Protein AF-A0A0R2BJM3-F1 (afdb_monomer_lite)

Structure (mmCIF, N/CA/C/O backbone):
data_AF-A0A0R2BJM3-F1
#
_entry.id   AF-A0A0R2BJM3-F1
#
loop_
_atom_site.group_PDB
_atom_site.id
_atom_site.type_symbol
_atom_site.label_atom_id
_atom_site.label_alt_id
_atom_site.label_comp_id
_atom_site.label_asym_id
_atom_site.label_entity_id
_atom_site.label_seq_id
_atom_site.pdbx_PDB_ins_code
_atom_site.Cartn_x
_atom_site.Cartn_y
_atom_site.Cartn_z
_atom_site.occupancy
_atom_site.B_iso_or_equiv
_atom_site.auth_seq_id
_atom_site.auth_comp_id
_atom_site.auth_asym_id
_atom_site.auth_atom_id
_atom_site.pdbx_PDB_model_num
ATOM 1 N N . MET A 1 1 ? -16.079 27.920 -9.001 1.00 35.56 1 MET A N 1
ATOM 2 C CA . MET A 1 1 ? -14.760 27.522 -9.536 1.00 35.56 1 MET A CA 1
ATOM 3 C C . MET A 1 1 ? -14.007 26.820 -8.418 1.00 35.56 1 MET A C 1
ATOM 5 O O . MET A 1 1 ? -13.585 27.477 -7.478 1.00 35.56 1 MET A O 1
ATOM 9 N N . SER A 1 2 ? -13.994 25.488 -8.417 1.00 38.75 2 SER A N 1
ATOM 10 C CA . SER A 1 2 ? -13.500 24.672 -7.300 1.00 38.75 2 SER A CA 1
ATOM 11 C C . SER A 1 2 ? -12.026 24.301 -7.491 1.00 38.75 2 SER A C 1
ATOM 13 O O . SER A 1 2 ? -11.705 23.390 -8.252 1.00 38.75 2 SER A O 1
ATOM 15 N N . ASN A 1 3 ? -11.152 25.007 -6.768 1.00 51.31 3 ASN A N 1
ATOM 16 C CA . ASN A 1 3 ? -9.724 24.721 -6.600 1.00 51.31 3 ASN A CA 1
ATOM 17 C C . ASN A 1 3 ? -9.513 23.460 -5.740 1.00 51.31 3 ASN A C 1
ATOM 19 O O . ASN A 1 3 ? -9.183 23.549 -4.562 1.00 51.31 3 ASN A O 1
ATOM 23 N N . LEU A 1 4 ? -9.723 22.280 -6.327 1.00 46.59 4 LEU A N 1
ATOM 24 C CA . LEU A 1 4 ? -9.503 20.979 -5.673 1.00 46.59 4 LEU A CA 1
ATOM 25 C C . LEU A 1 4 ? -8.197 20.289 -6.095 1.00 46.59 4 LEU A C 1
ATOM 27 O O . LEU A 1 4 ? -8.044 19.085 -5.915 1.00 46.59 4 LEU A O 1
ATOM 31 N N . LYS A 1 5 ? -7.235 21.032 -6.647 1.00 46.34 5 LYS A N 1
ATOM 32 C CA . LYS A 1 5 ? -5.904 20.498 -6.947 1.00 46.34 5 LYS A CA 1
ATOM 33 C C . LYS A 1 5 ? -4.842 21.439 -6.388 1.00 46.34 5 LYS A C 1
ATOM 35 O O . LYS A 1 5 ? -4.556 22.449 -7.018 1.00 46.34 5 LYS A O 1
ATOM 40 N N . PRO A 1 6 ? -4.286 21.159 -5.199 1.00 47.44 6 PRO A N 1
ATOM 41 C CA . PRO A 1 6 ? -3.045 21.790 -4.780 1.00 47.44 6 PRO A CA 1
ATOM 42 C C . PRO A 1 6 ? -1.965 21.472 -5.825 1.00 47.44 6 PRO A C 1
ATOM 44 O O . PRO A 1 6 ? -1.759 20.299 -6.143 1.00 47.44 6 PRO A O 1
ATOM 47 N N . ASP A 1 7 ? -1.275 22.496 -6.334 1.00 49.22 7 ASP A N 1
ATOM 48 C CA . ASP A 1 7 ? -0.231 22.411 -7.379 1.00 49.22 7 ASP A CA 1
ATOM 49 C C . ASP A 1 7 ? 0.940 21.469 -7.045 1.00 49.22 7 ASP A C 1
ATOM 51 O O . ASP A 1 7 ? 1.780 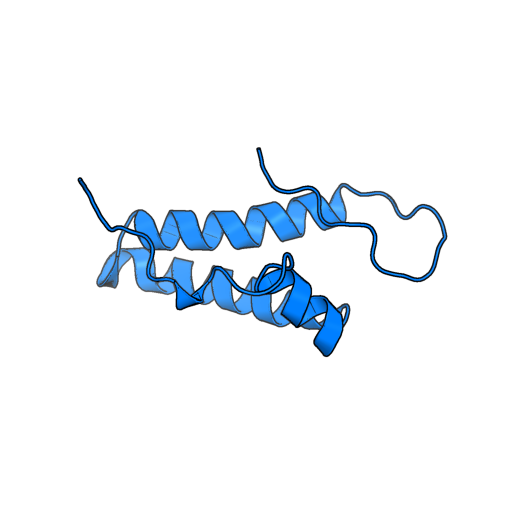21.174 -7.891 1.00 49.22 7 ASP A O 1
ATOM 55 N N . TYR A 1 8 ? 1.000 20.938 -5.824 1.00 48.06 8 TYR A N 1
ATOM 56 C CA . TYR A 1 8 ? 2.099 20.099 -5.359 1.00 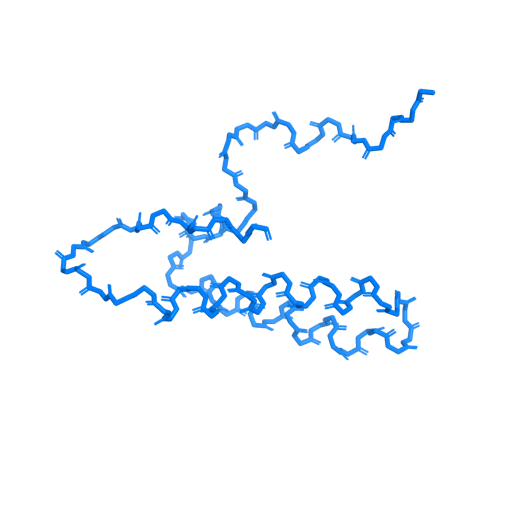48.06 8 TYR A CA 1
ATOM 57 C C . TYR A 1 8 ? 2.224 18.749 -6.095 1.00 48.06 8 TYR A C 1
ATOM 59 O O . TYR A 1 8 ? 3.273 18.118 -6.025 1.00 48.06 8 TYR A O 1
ATOM 67 N N . TYR A 1 9 ? 1.188 18.316 -6.824 1.00 42.19 9 TYR A N 1
ATOM 68 C CA . TYR A 1 9 ? 1.215 17.096 -7.648 1.00 42.19 9 TYR A CA 1
ATOM 69 C C . TYR A 1 9 ? 1.377 17.361 -9.154 1.00 42.19 9 TYR A C 1
ATOM 71 O O . TYR A 1 9 ? 1.315 16.423 -9.942 1.00 42.19 9 TYR A O 1
ATOM 79 N N . ALA A 1 10 ? 1.561 18.615 -9.578 1.00 43.50 10 ALA A N 1
ATOM 80 C CA . ALA A 1 10 ? 1.651 18.981 -10.995 1.00 43.50 10 ALA A CA 1
ATOM 81 C C . ALA A 1 10 ? 3.081 18.911 -11.568 1.00 43.50 10 ALA A C 1
ATOM 83 O O . ALA A 1 10 ? 3.338 19.437 -12.651 1.00 43.50 10 ALA A O 1
ATOM 84 N N . THR A 1 11 ? 4.023 18.282 -10.862 1.00 42.28 11 THR A N 1
ATOM 85 C CA . THR A 1 11 ? 5.451 18.394 -11.180 1.00 42.28 11 THR A CA 1
ATOM 86 C C . THR A 1 11 ? 6.032 17.032 -11.547 1.00 42.28 11 THR A C 1
ATOM 88 O O . THR A 1 11 ? 6.152 16.159 -10.696 1.00 42.28 11 THR A O 1
ATOM 91 N N . SER A 1 12 ? 6.431 16.908 -12.819 1.00 44.53 12 SER A N 1
ATOM 92 C CA . SER A 1 12 ? 6.985 15.732 -13.516 1.00 44.53 12 SER A CA 1
ATOM 93 C C . SER A 1 12 ? 5.990 14.588 -13.725 1.00 44.53 12 SER A C 1
ATOM 95 O O . SER A 1 12 ? 5.361 14.126 -12.789 1.00 44.53 12 SER A O 1
ATOM 97 N N . GLY A 1 13 ? 5.805 14.163 -14.976 1.00 52.41 13 GLY A N 1
ATOM 98 C CA . GLY A 1 13 ? 4.766 13.223 -15.408 1.00 52.41 13 GLY A CA 1
ATOM 99 C C . GLY A 1 13 ? 4.902 11.776 -14.925 1.00 52.41 13 GLY A C 1
ATOM 100 O O . GLY A 1 13 ? 4.440 10.899 -15.644 1.00 52.41 13 GLY A O 1
ATOM 101 N N . SER A 1 14 ? 5.512 11.537 -13.761 1.00 58.62 14 SER A N 1
ATOM 102 C CA . SER A 1 14 ? 5.530 10.243 -13.086 1.00 58.62 14 SER A CA 1
ATOM 103 C C . SER A 1 14 ? 4.774 10.291 -11.760 1.00 58.62 14 SER A C 1
ATOM 105 O O . SER A 1 14 ? 4.898 11.232 -10.972 1.00 58.62 14 SER A O 1
ATOM 107 N N . ASP A 1 15 ? 3.935 9.287 -11.511 1.00 80.06 15 ASP A N 1
ATOM 108 C CA . ASP A 1 15 ? 3.162 9.232 -10.270 1.00 80.06 15 ASP A CA 1
ATOM 109 C C . ASP A 1 15 ? 3.991 8.720 -9.074 1.00 80.06 15 ASP A C 1
ATOM 111 O O . ASP A 1 15 ? 5.108 8.223 -9.208 1.00 80.06 15 ASP A O 1
ATOM 115 N N . LEU A 1 16 ? 3.451 8.851 -7.855 1.00 85.31 16 LEU A N 1
ATOM 116 C CA . LEU A 1 16 ? 4.154 8.455 -6.626 1.00 85.31 16 LEU A CA 1
ATOM 117 C C . LEU A 1 16 ? 4.579 6.976 -6.625 1.00 85.31 16 LEU A C 1
ATOM 119 O O . LEU A 1 16 ? 5.591 6.62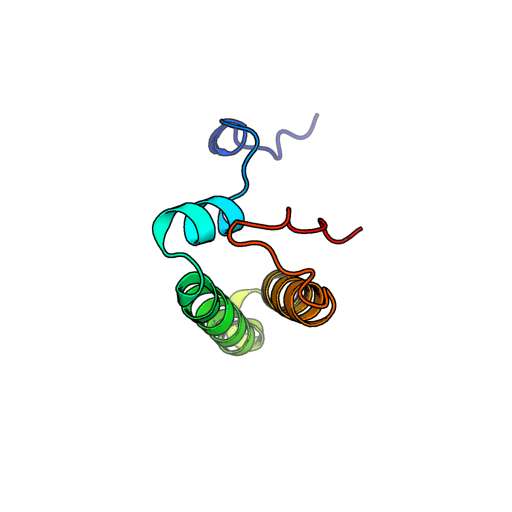7 -6.022 1.00 85.31 16 LEU A O 1
ATOM 123 N N . ILE A 1 17 ? 3.794 6.109 -7.263 1.00 87.38 17 ILE A N 1
ATOM 124 C CA . ILE A 1 17 ? 4.061 4.675 -7.309 1.00 87.38 17 ILE A CA 1
ATOM 125 C C . ILE A 1 17 ? 5.185 4.410 -8.307 1.00 87.38 17 ILE A C 1
ATOM 127 O O . ILE A 1 17 ? 6.110 3.680 -7.968 1.00 87.38 17 ILE A O 1
ATOM 131 N N . GLU A 1 18 ? 5.170 5.052 -9.474 1.00 86.75 18 GLU A N 1
ATOM 132 C CA . GLU A 1 18 ? 6.291 5.025 -10.422 1.00 86.75 18 GLU A CA 1
ATOM 133 C C . GLU A 1 18 ? 7.587 5.498 -9.761 1.00 86.75 18 GLU A C 1
ATOM 135 O O . GLU A 1 18 ? 8.589 4.792 -9.822 1.00 86.75 18 GLU A O 1
ATOM 140 N N . HIS A 1 19 ? 7.547 6.591 -8.994 1.00 88.06 19 HIS A N 1
ATOM 141 C CA . HIS A 1 19 ? 8.708 7.044 -8.225 1.00 88.06 19 HIS A CA 1
ATOM 142 C C . HIS A 1 19 ? 9.223 5.987 -7.228 1.00 88.06 19 HIS A C 1
ATOM 144 O O . HIS A 1 19 ? 10.432 5.835 -7.036 1.00 88.06 19 HIS A O 1
ATOM 150 N N . TRP A 1 20 ? 8.331 5.242 -6.567 1.00 90.19 20 TRP A N 1
ATOM 151 C CA . TRP A 1 20 ? 8.735 4.151 -5.674 1.00 90.19 20 TRP A CA 1
ATOM 152 C C . TRP A 1 20 ? 9.394 3.003 -6.430 1.00 90.19 20 TRP A C 1
ATOM 154 O O . TRP A 1 20 ? 10.364 2.432 -5.930 1.00 90.19 20 TRP A O 1
ATOM 164 N N . TYR A 1 21 ? 8.900 2.683 -7.623 1.00 87.94 21 TYR A N 1
ATOM 165 C CA . TYR A 1 21 ? 9.507 1.680 -8.487 1.00 87.94 21 TYR A CA 1
ATOM 166 C C . TYR A 1 21 ? 10.868 2.130 -9.011 1.00 87.94 21 TYR A C 1
ATOM 168 O O . TYR A 1 21 ? 11.810 1.353 -8.918 1.00 87.94 21 TYR A O 1
ATOM 176 N N . ASP A 1 22 ? 11.019 3.378 -9.442 1.00 87.38 22 ASP A N 1
ATOM 177 C CA . ASP A 1 22 ? 12.315 3.921 -9.864 1.00 87.38 22 ASP A CA 1
ATOM 178 C C . ASP A 1 22 ? 13.350 3.843 -8.736 1.00 87.38 22 ASP A C 1
ATOM 180 O O . ASP A 1 22 ? 14.515 3.504 -8.949 1.00 87.38 22 ASP A O 1
ATOM 184 N N . LYS A 1 23 ? 12.919 4.136 -7.504 1.00 90.19 23 LYS A N 1
ATOM 185 C CA . LYS A 1 23 ? 13.803 4.191 -6.338 1.00 90.19 23 LYS A CA 1
ATOM 186 C C . LYS A 1 23 ? 14.134 2.821 -5.745 1.00 90.19 23 LYS A C 1
ATOM 188 O O . LYS A 1 23 ? 15.246 2.625 -5.257 1.00 90.19 23 LYS A O 1
ATOM 193 N N . TRP A 1 24 ? 13.173 1.900 -5.714 1.00 88.19 24 TRP A N 1
ATOM 194 C CA . TRP A 1 24 ? 13.274 0.643 -4.959 1.00 88.19 24 TRP A CA 1
ATOM 195 C C . TRP A 1 24 ? 13.010 -0.617 -5.790 1.00 88.19 24 TRP A C 1
ATOM 197 O O . TRP A 1 24 ? 13.053 -1.728 -5.254 1.00 88.19 24 TRP A O 1
ATOM 207 N N . GLY A 1 25 ? 12.757 -0.481 -7.090 1.00 88.50 25 GLY A N 1
ATOM 208 C CA . GLY A 1 25 ? 12.488 -1.590 -7.998 1.00 88.50 25 GLY A CA 1
ATOM 209 C C . GLY A 1 25 ? 11.344 -2.475 -7.510 1.00 88.50 25 GLY A C 1
ATOM 210 O O . GLY A 1 25 ? 10.317 -2.001 -7.026 1.00 88.50 25 GLY A O 1
ATOM 211 N N . LYS A 1 26 ? 11.533 -3.797 -7.593 1.00 87.31 26 LYS A N 1
ATOM 212 C CA . LYS A 1 26 ? 10.524 -4.789 -7.174 1.00 87.31 26 LYS A CA 1
ATOM 213 C C . LYS A 1 26 ? 10.147 -4.698 -5.688 1.00 87.31 26 LYS A C 1
ATOM 215 O O . LYS A 1 26 ? 9.069 -5.151 -5.322 1.00 87.31 26 LYS A O 1
ATOM 220 N N . SER A 1 27 ? 10.982 -4.092 -4.841 1.00 90.38 27 SER A N 1
ATOM 221 C CA . SER A 1 27 ? 10.675 -3.915 -3.415 1.00 90.38 27 SER A CA 1
ATOM 222 C C . SER A 1 27 ? 9.554 -2.899 -3.164 1.00 90.38 27 SER A C 1
ATOM 224 O O . SER A 1 27 ? 8.980 -2.895 -2.076 1.00 90.38 27 SER A O 1
ATOM 226 N N . ALA A 1 28 ? 9.191 -2.072 -4.152 1.00 92.75 28 ALA A N 1
ATOM 227 C CA . ALA A 1 28 ? 8.034 -1.179 -4.064 1.00 92.75 28 ALA A CA 1
ATOM 228 C C . ALA A 1 28 ? 6.709 -1.940 -3.841 1.00 92.75 28 ALA A C 1
ATOM 230 O O . ALA A 1 28 ? 5.794 -1.397 -3.220 1.00 92.75 28 ALA A O 1
ATOM 231 N N . ASP A 1 29 ? 6.629 -3.216 -4.243 1.00 93.44 29 ASP A N 1
ATOM 232 C CA . ASP A 1 29 ? 5.465 -4.083 -4.009 1.00 93.44 29 ASP A CA 1
ATOM 233 C C . ASP A 1 29 ? 5.153 -4.198 -2.510 1.00 93.44 29 ASP A C 1
ATOM 235 O O . ASP A 1 29 ? 3.990 -4.171 -2.112 1.00 93.44 29 ASP A O 1
ATOM 239 N N . ILE A 1 30 ? 6.185 -4.229 -1.658 1.00 95.69 30 ILE A N 1
ATOM 240 C CA . ILE A 1 30 ? 6.037 -4.291 -0.196 1.00 95.69 30 ILE A CA 1
ATOM 241 C C . ILE A 1 30 ? 5.353 -3.021 0.324 1.00 95.69 30 ILE A C 1
ATOM 243 O O . ILE A 1 30 ? 4.452 -3.088 1.159 1.00 95.69 30 ILE A O 1
ATOM 247 N N . ILE A 1 31 ? 5.738 -1.855 -0.203 1.00 94.69 31 ILE A N 1
ATOM 248 C CA . ILE A 1 31 ? 5.154 -0.561 0.176 1.00 94.69 31 ILE A CA 1
ATOM 249 C C . ILE A 1 31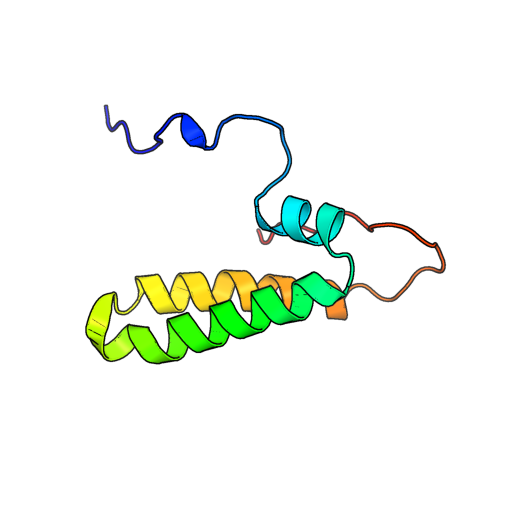 ? 3.688 -0.490 -0.264 1.00 94.69 31 ILE A C 1
ATOM 251 O O . ILE A 1 31 ? 2.840 0.038 0.461 1.00 94.69 31 ILE A O 1
ATOM 255 N N . MET A 1 32 ? 3.367 -1.033 -1.438 1.00 95.25 32 MET A N 1
ATOM 256 C CA . MET A 1 32 ? 1.991 -1.111 -1.922 1.00 95.25 32 MET A CA 1
ATOM 257 C C . MET A 1 32 ? 1.126 -2.014 -1.038 1.00 95.25 32 MET A C 1
ATOM 259 O O . MET A 1 32 ? 0.045 -1.591 -0.632 1.00 95.25 32 MET A O 1
ATOM 263 N N . VAL A 1 33 ? 1.614 -3.209 -0.688 1.00 97.31 33 VAL A N 1
ATOM 264 C CA . VAL A 1 33 ? 0.917 -4.143 0.213 1.00 97.31 33 VAL A CA 1
ATOM 265 C C . VAL A 1 33 ? 0.669 -3.501 1.579 1.00 97.31 33 VAL A C 1
ATOM 267 O O . VAL A 1 33 ? -0.466 -3.504 2.053 1.00 97.31 33 VAL A O 1
ATOM 270 N N . ALA A 1 34 ? 1.681 -2.850 2.157 1.00 97.69 34 ALA A N 1
ATOM 271 C CA . ALA A 1 34 ? 1.540 -2.147 3.431 1.00 97.69 34 ALA A CA 1
ATOM 272 C C . ALA A 1 34 ? 0.491 -1.019 3.372 1.00 97.69 34 ALA A C 1
ATOM 274 O O . ALA A 1 34 ? -0.221 -0.771 4.344 1.00 97.69 34 ALA A O 1
ATOM 275 N N . ASN A 1 35 ? 0.355 -0.329 2.232 1.00 97.69 35 ASN A N 1
ATOM 276 C CA . ASN A 1 35 ? -0.707 0.664 2.061 1.00 97.69 35 ASN A CA 1
ATOM 277 C C . ASN A 1 35 ? -2.094 0.019 1.964 1.00 97.69 35 ASN A C 1
ATOM 279 O O . ASN A 1 35 ? -3.024 0.551 2.565 1.00 97.69 35 ASN A O 1
ATOM 283 N N . VAL A 1 36 ? -2.246 -1.107 1.255 1.00 98.25 36 VAL A N 1
ATOM 284 C CA . VAL A 1 36 ? -3.518 -1.852 1.218 1.00 98.25 36 VAL A CA 1
ATOM 285 C C . VAL A 1 36 ? -3.958 -2.210 2.637 1.00 98.25 36 VAL A C 1
ATOM 287 O O . VAL A 1 36 ? -5.058 -1.833 3.035 1.00 98.25 36 VAL A O 1
ATOM 290 N N . GLU A 1 37 ? -3.087 -2.858 3.412 1.00 98.50 37 GLU A N 1
ATOM 291 C CA . GLU A 1 37 ? -3.363 -3.267 4.796 1.00 98.50 37 GLU A CA 1
ATOM 292 C C . GLU A 1 37 ? -3.750 -2.070 5.670 1.00 98.50 37 GLU A C 1
ATOM 294 O O . GLU A 1 37 ? -4.849 -2.032 6.221 1.00 98.50 37 GLU A O 1
ATOM 299 N N . LYS A 1 38 ? -2.925 -1.017 5.672 1.00 98.06 38 LYS A N 1
ATOM 300 C CA . LYS A 1 38 ? -3.191 0.234 6.398 1.00 98.06 38 LYS A CA 1
ATOM 301 C C . LYS A 1 38 ? -4.583 0.805 6.120 1.00 98.06 38 LYS A C 1
ATOM 303 O O . LYS A 1 38 ? -5.220 1.350 7.022 1.00 98.06 38 LYS A O 1
ATOM 308 N N . TYR A 1 39 ? -5.042 0.779 4.869 1.00 98.50 39 TYR A N 1
ATOM 309 C CA . TYR A 1 39 ? -6.354 1.322 4.516 1.00 98.50 39 TYR A CA 1
ATOM 310 C C . TYR A 1 39 ? -7.504 0.364 4.861 1.00 98.50 39 TYR A C 1
ATOM 312 O O . TYR A 1 39 ? -8.577 0.829 5.248 1.00 98.50 39 TYR A O 1
ATOM 320 N N . LEU A 1 40 ? -7.277 -0.951 4.805 1.00 98.06 40 LEU A N 1
ATOM 321 C CA . LEU A 1 40 ? -8.228 -1.963 5.277 1.00 98.06 40 LEU A CA 1
ATOM 322 C C . LEU A 1 40 ? -8.369 -2.001 6.806 1.00 98.06 40 LEU A C 1
ATOM 324 O O . LEU A 1 40 ? -9.425 -2.370 7.308 1.00 98.06 40 LEU A O 1
ATOM 328 N N . GLU A 1 41 ? -7.356 -1.593 7.562 1.00 98.00 41 GLU A N 1
ATOM 329 C CA . GLU A 1 41 ? -7.480 -1.435 9.016 1.00 98.00 41 GLU A CA 1
ATOM 330 C C . GLU A 1 41 ? -8.252 -0.159 9.370 1.00 98.00 41 GLU A C 1
ATOM 332 O O . GLU A 1 41 ? -9.126 -0.152 10.233 1.00 98.00 41 GLU A O 1
ATOM 337 N N . ARG A 1 42 ? -7.980 0.938 8.655 1.00 98.12 42 ARG A N 1
ATOM 338 C CA . ARG A 1 42 ? -8.525 2.259 8.986 1.00 98.12 42 ARG A CA 1
ATOM 339 C C . ARG A 1 42 ? -9.956 2.510 8.529 1.00 98.12 42 ARG A C 1
ATOM 341 O O . ARG A 1 42 ? -10.591 3.413 9.077 1.00 98.12 42 ARG A O 1
ATOM 348 N N . TYR A 1 43 ? -10.471 1.796 7.523 1.00 98.19 43 TYR A N 1
ATOM 349 C CA . TYR A 1 43 ? -11.724 2.211 6.876 1.00 98.19 43 TYR A CA 1
ATOM 350 C C . TYR A 1 43 ? -12.908 2.278 7.848 1.00 98.19 43 TYR A C 1
ATOM 352 O O . TYR A 1 43 ? -13.705 3.205 7.759 1.00 98.19 43 TYR A O 1
ATOM 360 N N . LYS A 1 44 ? -13.014 1.355 8.811 1.00 95.69 44 LYS A N 1
ATOM 361 C CA . LYS A 1 44 ? -14.123 1.361 9.781 1.00 95.69 44 LYS A CA 1
ATOM 362 C C . LYS A 1 44 ? -14.052 2.531 10.761 1.00 95.69 44 LYS A C 1
ATOM 364 O O . LYS A 1 44 ? -15.090 2.989 11.222 1.00 95.69 44 LYS A O 1
ATOM 369 N N . GLU A 1 45 ? -12.845 2.993 11.074 1.00 97.19 45 GLU A N 1
ATOM 370 C CA . GLU A 1 45 ? -12.588 3.900 12.199 1.00 97.19 45 GLU A CA 1
ATOM 371 C C . GLU A 1 45 ? -12.243 5.329 11.768 1.00 97.19 45 GLU A C 1
ATOM 373 O O . GLU A 1 45 ? -12.286 6.240 12.592 1.00 97.19 45 GLU A O 1
ATOM 378 N N . LYS A 1 46 ? -11.880 5.543 10.495 1.0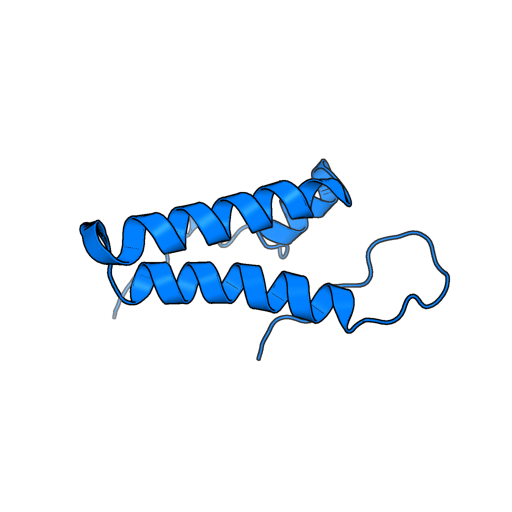0 95.50 46 LYS A N 1
ATOM 379 C CA . LYS A 1 46 ? -11.367 6.836 10.026 1.00 95.50 46 LYS A CA 1
ATOM 380 C C . LYS A 1 46 ? -12.117 7.416 8.832 1.00 95.50 46 LYS A C 1
ATOM 382 O O . LYS A 1 46 ? -12.868 8.365 9.015 1.00 95.50 46 LYS A O 1
ATOM 387 N N . ASN A 1 47 ? -11.911 6.891 7.620 1.00 96.06 47 ASN A N 1
ATOM 388 C CA . ASN A 1 47 ? -12.430 7.539 6.402 1.00 96.06 47 ASN A CA 1
ATOM 389 C C . ASN A 1 47 ? -13.432 6.694 5.596 1.00 96.06 47 ASN A C 1
ATOM 391 O O . ASN A 1 47 ? -13.801 7.081 4.486 1.00 96.06 47 ASN A O 1
ATOM 395 N N . GLY A 1 48 ? -13.870 5.537 6.101 1.00 97.50 48 GLY A N 1
ATOM 396 C CA . GLY A 1 48 ? -14.888 4.726 5.432 1.00 97.50 48 GLY A CA 1
ATOM 397 C C . GLY A 1 48 ? -14.511 4.363 3.997 1.00 97.50 48 GLY A C 1
ATOM 398 O O . GLY A 1 48 ? -13.419 3.869 3.710 1.00 97.50 48 GLY A O 1
ATOM 399 N N . MET A 1 49 ? -15.437 4.653 3.086 1.00 97.62 49 MET A N 1
ATOM 400 C CA . MET A 1 49 ? -15.318 4.366 1.657 1.00 97.62 49 MET A CA 1
ATOM 401 C C . MET A 1 49 ? -14.053 4.951 1.013 1.00 97.62 49 MET A C 1
ATOM 403 O O . MET A 1 49 ? -13.490 4.327 0.118 1.00 97.62 49 MET A O 1
ATOM 407 N N . GLU A 1 50 ? -13.573 6.112 1.464 1.00 97.44 50 GLU A N 1
ATOM 408 C CA . GLU A 1 50 ? -12.380 6.736 0.880 1.00 97.44 50 GLU A CA 1
ATOM 409 C C . GLU A 1 50 ? -11.122 5.882 1.112 1.00 97.44 50 GLU A C 1
ATOM 411 O O . GLU A 1 50 ? -10.303 5.716 0.207 1.00 97.44 50 GLU A O 1
ATOM 416 N N . ASP A 1 51 ? -10.970 5.291 2.303 1.00 98.31 51 ASP A N 1
ATOM 417 C CA . ASP A 1 51 ? -9.843 4.395 2.581 1.00 98.31 51 ASP A CA 1
ATOM 418 C C . ASP A 1 51 ? -9.990 3.087 1.769 1.00 98.31 51 ASP A C 1
ATOM 420 O O . ASP A 1 51 ? -9.010 2.622 1.188 1.00 98.31 51 ASP A O 1
ATOM 424 N N . LEU A 1 52 ? -11.208 2.555 1.588 1.00 98.19 52 LEU A N 1
ATOM 425 C CA . LEU A 1 52 ? -11.436 1.399 0.701 1.00 98.19 52 LEU A CA 1
ATOM 426 C C . LEU A 1 52 ? -11.056 1.689 -0.760 1.00 98.19 52 LEU A C 1
ATOM 428 O O . LEU A 1 52 ? -10.437 0.850 -1.414 1.00 98.19 52 LEU A O 1
ATOM 432 N N . GLN A 1 53 ? -11.378 2.878 -1.273 1.00 97.69 53 GLN A N 1
ATOM 433 C CA . GLN A 1 53 ? -10.977 3.294 -2.619 1.00 97.69 53 GLN A CA 1
ATOM 434 C C . GLN A 1 53 ? -9.454 3.402 -2.745 1.00 97.69 53 GLN A C 1
ATOM 436 O O . GLN A 1 53 ? -8.892 2.943 -3.736 1.00 97.69 53 GLN A O 1
ATOM 441 N N . LYS A 1 54 ? -8.766 3.931 -1.725 1.00 95.25 54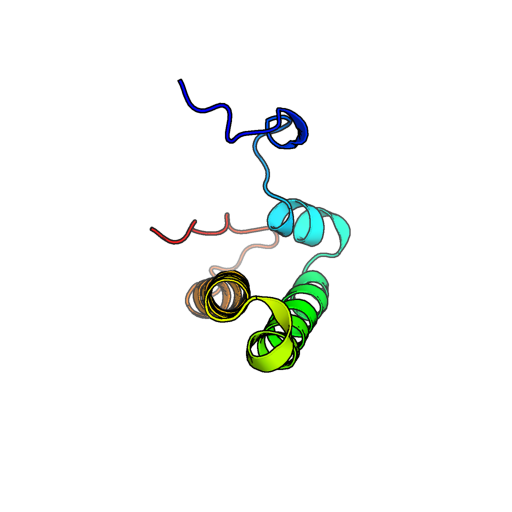 LYS A N 1
ATOM 442 C CA . LYS A 1 54 ? -7.296 3.960 -1.699 1.00 95.25 54 LYS A CA 1
ATOM 443 C C . LYS A 1 54 ? -6.706 2.553 -1.700 1.00 95.25 54 LYS A C 1
ATOM 445 O O . LYS A 1 54 ? -5.804 2.298 -2.491 1.00 95.25 54 LYS A O 1
ATOM 450 N N . ALA A 1 55 ? -7.225 1.642 -0.873 1.00 97.62 55 ALA A N 1
ATOM 451 C CA . ALA A 1 55 ? -6.807 0.239 -0.869 1.00 97.62 55 ALA A CA 1
ATOM 452 C C . ALA A 1 55 ? -6.974 -0.395 -2.259 1.00 97.62 55 ALA A C 1
ATOM 454 O O . ALA A 1 55 ? -6.039 -1.013 -2.771 1.00 97.62 55 ALA A O 1
ATOM 455 N N . LYS A 1 56 ? -8.129 -0.167 -2.900 1.00 95.94 56 LYS A N 1
ATOM 456 C CA . LYS A 1 56 ? -8.412 -0.637 -4.260 1.00 95.94 56 LYS A CA 1
ATOM 457 C C . LYS A 1 56 ? -7.382 -0.124 -5.268 1.00 95.94 56 LYS A C 1
ATOM 459 O O . LYS A 1 56 ? -6.877 -0.924 -6.041 1.00 95.94 56 LYS A O 1
ATOM 464 N N . THR A 1 57 ? -6.996 1.153 -5.220 1.00 94.44 57 THR A N 1
ATOM 465 C CA . THR A 1 57 ? -5.981 1.714 -6.133 1.00 94.44 57 THR A CA 1
ATOM 466 C C . THR A 1 57 ? -4.651 0.957 -6.080 1.00 94.44 57 THR A C 1
ATOM 468 O O . THR A 1 57 ? -4.072 0.661 -7.125 1.00 94.44 57 THR A O 1
ATOM 471 N N . TYR A 1 58 ? -4.151 0.627 -4.883 1.00 95.12 58 TYR A N 1
ATOM 472 C CA . TYR A 1 58 ? -2.908 -0.145 -4.756 1.00 95.12 58 TYR A CA 1
ATOM 473 C C . TYR A 1 58 ? -3.102 -1.598 -5.201 1.00 95.12 58 TYR A C 1
ATOM 475 O O . TYR A 1 58 ? -2.257 -2.136 -5.916 1.00 95.12 58 TYR A O 1
ATOM 483 N N . LEU A 1 59 ? -4.221 -2.221 -4.823 1.00 95.88 59 LEU A N 1
ATOM 484 C CA . LEU A 1 59 ? -4.524 -3.602 -5.188 1.00 95.88 59 LEU A CA 1
ATOM 485 C C . LEU A 1 59 ? -4.673 -3.779 -6.707 1.00 95.88 59 LEU A C 1
ATOM 487 O O . LEU A 1 59 ? -4.073 -4.691 -7.270 1.00 95.88 59 LEU A O 1
ATOM 491 N N . ASP A 1 60 ? -5.398 -2.885 -7.378 1.00 92.44 60 ASP A N 1
ATOM 492 C CA . ASP A 1 60 ? -5.586 -2.906 -8.833 1.00 92.44 60 ASP A CA 1
ATOM 493 C C . ASP A 1 60 ? -4.246 -2.837 -9.571 1.00 92.44 60 ASP A C 1
ATOM 495 O O . ASP A 1 60 ? -4.042 -3.537 -10.558 1.00 92.44 60 ASP A O 1
ATOM 499 N N . ARG A 1 61 ? -3.300 -2.029 -9.080 1.00 89.50 61 ARG A N 1
ATOM 500 C CA . ARG A 1 61 ? -1.965 -1.923 -9.681 1.00 89.50 61 ARG A CA 1
ATOM 501 C C . ARG A 1 61 ? -1.123 -3.178 -9.480 1.00 89.50 61 ARG A C 1
ATOM 503 O O . ARG A 1 61 ? -0.421 -3.582 -10.404 1.00 89.50 61 ARG A O 1
ATOM 510 N N . LEU A 1 62 ? -1.205 -3.811 -8.306 1.00 91.81 62 LEU A N 1
ATOM 511 C CA . LEU A 1 62 ? -0.569 -5.112 -8.078 1.00 91.81 62 LEU A CA 1
ATOM 512 C C . LEU A 1 62 ? -1.162 -6.173 -9.015 1.00 91.81 62 LEU A C 1
ATOM 514 O O . LEU A 1 62 ? -0.409 -6.919 -9.633 1.00 91.81 62 LEU A O 1
ATOM 518 N N . ILE A 1 63 ? -2.489 -6.201 -9.180 1.00 90.06 63 ILE A N 1
ATOM 519 C CA . ILE A 1 63 ? -3.177 -7.107 -10.111 1.00 90.06 63 ILE A CA 1
ATOM 520 C C . ILE A 1 63 ? -2.730 -6.848 -11.553 1.00 90.06 63 ILE A C 1
ATOM 522 O O . ILE A 1 63 ? -2.338 -7.789 -12.239 1.00 90.06 63 ILE A O 1
ATOM 526 N N . ALA A 1 64 ? -2.736 -5.590 -12.001 1.00 87.19 64 ALA A N 1
ATOM 527 C CA . ALA A 1 64 ? -2.315 -5.215 -13.348 1.00 87.19 64 ALA A CA 1
ATOM 528 C C . ALA A 1 64 ? -0.886 -5.693 -13.640 1.00 87.19 64 ALA A C 1
ATOM 530 O O . ALA A 1 64 ? -0.631 -6.272 -14.692 1.00 87.19 64 ALA A O 1
ATOM 531 N N . LYS A 1 65 ? 0.027 -5.547 -12.675 1.00 85.19 65 LYS A N 1
ATOM 532 C CA . LYS A 1 65 ? 1.406 -6.035 -12.786 1.00 85.19 65 LYS A CA 1
ATOM 533 C C . LYS A 1 65 ? 1.497 -7.560 -12.926 1.00 85.19 65 LYS A C 1
ATOM 535 O O . LYS A 1 65 ? 2.345 -8.035 -13.668 1.00 85.19 65 LYS A O 1
ATOM 540 N N . GLN A 1 66 ? 0.642 -8.323 -12.242 1.00 84.25 66 GLN A N 1
ATOM 541 C CA . GLN A 1 66 ? 0.605 -9.790 -12.370 1.00 84.25 66 GLN A CA 1
ATOM 542 C C . GLN A 1 66 ? -0.030 -10.257 -13.688 1.00 84.25 66 GLN A C 1
ATOM 544 O O . GLN A 1 66 ? 0.299 -11.329 -14.186 1.00 84.25 66 GLN A O 1
ATOM 549 N N . GLN A 1 67 ? -0.952 -9.469 -14.249 1.00 77.56 67 GLN A N 1
ATOM 550 C CA . GLN A 1 67 ? -1.608 -9.767 -15.525 1.00 77.56 67 GLN A CA 1
ATOM 551 C C . GLN A 1 67 ? -0.721 -9.461 -16.740 1.00 77.56 67 GLN A C 1
ATOM 553 O O . GLN A 1 67 ? -0.952 -10.013 -17.816 1.00 77.56 67 GLN A O 1
ATOM 558 N N . VAL A 1 68 ? 0.298 -8.611 -16.584 1.00 69.62 68 VAL A N 1
ATOM 559 C CA . VAL A 1 68 ? 1.333 -8.402 -17.600 1.00 69.62 68 VAL A CA 1
ATOM 560 C C . VAL A 1 68 ? 2.306 -9.585 -17.555 1.00 69.62 68 VAL A C 1
ATOM 562 O O . VAL A 1 68 ? 3.205 -9.653 -16.720 1.00 69.62 68 VAL A O 1
ATOM 565 N N . THR A 1 69 ? 2.111 -10.544 -18.461 1.00 46.88 69 THR A N 1
ATOM 566 C CA . THR A 1 69 ? 3.051 -11.646 -18.712 1.00 46.88 69 THR A CA 1
ATOM 567 C C . THR A 1 69 ? 4.440 -11.078 -19.040 1.00 46.88 69 THR A C 1
ATOM 569 O O . THR A 1 69 ? 4.517 -10.151 -19.848 1.00 46.88 69 THR A O 1
ATOM 572 N N . PRO A 1 70 ? 5.545 -11.610 -18.481 1.00 46.72 70 PRO A N 1
ATOM 573 C CA . PRO A 1 70 ? 6.882 -11.116 -18.786 1.00 46.72 70 PRO A CA 1
ATOM 574 C C . PRO A 1 70 ? 7.227 -11.422 -20.250 1.00 46.72 70 PRO A C 1
ATOM 576 O O . PRO A 1 70 ? 7.618 -12.536 -20.590 1.00 46.72 70 PRO A O 1
ATOM 579 N N . SER A 1 71 ? 7.097 -10.434 -21.136 1.00 48.62 71 SER A N 1
ATOM 580 C CA . SER A 1 71 ? 7.964 -10.380 -22.309 1.00 48.62 71 SER A CA 1
ATOM 581 C C . SER A 1 71 ? 9.372 -10.143 -21.783 1.00 48.62 71 SER A C 1
ATOM 583 O O . SER A 1 71 ? 9.581 -9.191 -21.035 1.00 48.62 71 SER A O 1
ATOM 585 N N . ASN A 1 72 ? 10.288 -11.051 -22.111 1.00 45.16 72 ASN A N 1
ATOM 586 C CA . ASN A 1 72 ? 11.694 -11.004 -21.724 1.00 45.16 72 ASN A CA 1
ATOM 587 C C . ASN A 1 72 ? 12.308 -9.646 -22.094 1.00 45.16 72 ASN A C 1
ATOM 589 O O . ASN A 1 72 ? 12.724 -9.474 -23.232 1.00 45.16 72 ASN A O 1
ATOM 593 N N . ASP A 1 73 ? 12.328 -8.698 -21.163 1.00 45.38 73 ASP A N 1
ATOM 594 C CA . ASP A 1 73 ? 13.297 -7.611 -21.134 1.00 45.38 73 ASP A CA 1
ATOM 595 C C . ASP A 1 73 ? 13.258 -6.904 -19.776 1.00 45.38 73 ASP A C 1
ATOM 597 O O . ASP A 1 73 ? 12.288 -6.924 -19.018 1.00 45.38 73 ASP A O 1
ATOM 601 N N . ASP A 1 74 ? 14.392 -6.334 -19.458 1.00 47.22 74 ASP A N 1
ATOM 602 C CA . ASP A 1 74 ? 15.015 -6.072 -18.175 1.00 47.22 74 ASP A CA 1
ATOM 603 C C . ASP A 1 74 ? 14.767 -4.669 -17.595 1.00 47.22 74 ASP A C 1
ATOM 605 O O . ASP A 1 74 ? 15.553 -4.182 -16.783 1.00 47.22 74 ASP A O 1
ATOM 609 N N . GLY A 1 75 ? 13.647 -4.014 -17.896 1.00 48.91 75 GLY A N 1
ATOM 610 C CA . GLY A 1 75 ? 13.424 -2.679 -17.341 1.00 48.91 75 GLY A CA 1
ATOM 611 C C . GLY A 1 75 ? 12.026 -2.139 -17.548 1.00 48.91 75 GLY A C 1
ATOM 612 O O . GLY A 1 75 ? 11.664 -1.766 -18.653 1.00 48.91 75 GLY A O 1
ATOM 613 N N . TYR A 1 76 ? 11.273 -2.052 -16.449 1.00 49.12 76 TYR A N 1
ATOM 614 C CA . TYR A 1 76 ? 10.112 -1.174 -16.271 1.00 49.12 76 TYR A CA 1
ATOM 615 C C . TYR A 1 76 ? 9.160 -1.074 -17.475 1.00 49.12 76 TYR A C 1
ATOM 617 O O . TYR A 1 76 ? 9.070 -0.051 -18.154 1.00 49.12 76 TYR A O 1
ATOM 625 N N . THR A 1 77 ? 8.364 -2.122 -17.695 1.00 48.62 77 THR A N 1
ATOM 626 C CA . THR A 1 77 ? 7.156 -2.006 -18.519 1.00 48.62 77 THR A CA 1
ATOM 627 C C . THR A 1 77 ? 6.204 -1.005 -17.864 1.00 48.62 77 THR A C 1
ATOM 629 O O . THR A 1 77 ? 5.744 -1.235 -16.745 1.00 48.62 77 THR A O 1
ATOM 632 N N . GLN A 1 78 ? 5.949 0.100 -18.568 1.00 49.47 78 GLN A N 1
ATOM 633 C CA . GLN A 1 78 ? 5.016 1.176 -18.221 1.00 49.47 78 GLN A CA 1
ATOM 634 C C . GLN A 1 78 ? 3.743 0.626 -17.560 1.00 49.47 78 GLN A C 1
ATOM 636 O O . GLN A 1 78 ? 3.064 -0.225 -18.139 1.00 49.47 78 GLN A O 1
ATOM 641 N N . PHE A 1 79 ? 3.429 1.099 -16.348 1.00 54.47 79 PHE A N 1
ATOM 642 C CA . PHE A 1 79 ? 2.223 0.688 -15.634 1.00 54.47 79 PHE A CA 1
ATOM 643 C C . PHE A 1 79 ? 0.998 1.096 -16.456 1.00 54.47 79 PHE A C 1
ATOM 645 O O . PHE A 1 79 ? 0.801 2.289 -16.690 1.00 54.47 79 PHE A O 1
ATOM 652 N N . PRO A 1 80 ? 0.137 0.159 -16.889 1.00 47.91 80 PRO A N 1
ATOM 653 C CA . PRO A 1 80 ? -1.131 0.567 -17.460 1.00 47.91 80 PRO A CA 1
ATOM 654 C C . PRO A 1 80 ? -1.934 1.251 -16.349 1.00 47.91 80 PRO A C 1
ATOM 656 O O . PRO A 1 80 ? -2.288 0.629 -15.345 1.00 47.91 80 PRO A O 1
ATOM 659 N N . LEU A 1 81 ? -2.187 2.553 -16.512 1.00 47.88 81 LEU A N 1
ATOM 660 C CA . LEU A 1 81 ? -3.061 3.293 -15.612 1.00 47.88 81 LEU A CA 1
ATOM 661 C C . LEU A 1 81 ? -4.449 2.629 -15.634 1.00 47.88 81 LEU A C 1
ATOM 663 O O . LEU A 1 81 ? -4.982 2.387 -16.724 1.00 47.88 81 LEU A O 1
ATOM 667 N N . PRO A 1 82 ? -5.041 2.310 -14.468 1.00 43.06 82 PRO A N 1
ATOM 668 C CA . PRO A 1 82 ? -6.410 1.818 -14.431 1.00 43.06 82 PRO A CA 1
ATOM 669 C C . PRO A 1 82 ? -7.334 2.865 -15.072 1.00 43.06 82 PRO A C 1
ATOM 671 O O . PRO A 1 82 ? -7.208 4.057 -14.786 1.00 43.06 82 PRO A O 1
ATOM 674 N N . LYS A 1 83 ? -8.203 2.406 -15.983 1.00 40.25 83 LYS A N 1
ATOM 675 C CA . LYS A 1 83 ? -9.209 3.237 -16.663 1.00 40.25 83 LYS A CA 1
ATOM 676 C C . LYS A 1 83 ? -10.301 3.696 -15.705 1.00 40.25 83 LYS A C 1
ATOM 678 O O . LYS A 1 83 ? -10.679 2.886 -14.828 1.00 40.25 83 LYS A O 1
#

Radius of gyration: 14.85 Å; chains: 1; bounding box: 30×39×34 Å

pLDDT: mean 76.59, std 22.55, range [35.56, 98.5]

Sequence (83 aa):
MSNLKPDYYATSGSDLIEHWYDKWGKSADIIMVANVEKYLERYKEKNGMEDLQKAKTYLDRLIAKQQVTPSNDDGYTQFPLPK

Foldseek 3Di:
DDPPDDCPQVPDPDDPLSVLCVVPNPCSLVVLVVLLVVLVVCQVPHPPVVSVVSSVQSVVQVVQVVVPDDPDDDDDDDRDRDD

Organism: NCBI:txid1423738

Secondary structure (DSSP, 8-state):
------GGG-SSS--HHHHHHHHHGGGHHHHHHHHHHHHHHHTTTTTTHHHHHHHHHHHHHHHHHHHS---S-SS--------

InterPro domains:
  IPR021739 SaV-like [PF11753] (5-60)